Protein AF-A0A9D2SPK1-F1 (afdb_monomer)

Sequence (125 aa):
MNRKKIGLTLVILPLICLFVSGQANSALGIFLDTHNTHGTHGSLPGFAFPGASFSFLLAALFLAFSLGCLYFYLYKNMSAVFLRIHLILTAAACLCSLVLSVLCLIWLNGQSADSAALGVVRQLL

Nearest PDB structures (foldseek):
  7sqc-assembly1_C1  TM=5.835E-01  e=1.746E+00  Chlamydomonas reinhardtii
  8to0-assembly1_C  TM=4.763E-01  e=9.378E+00  Mus musculus

Foldseek 3Di:
DPVVVLLVCLQVLLVVLLVLLVVLCVLLCVPPPPDPVVPDQPDDDPCLNVLSVVLNVLSVVSNVVSVVVSVCVVVPVDDPVVSVVSSVVNVVSSVSSNVSSVVSVVVSVVSVVVVVVVVVVVVVD

Radius of gyration: 19.27 Å; Cα contacts (8 Å, |Δi|>4): 90; chains: 1; bounding box: 42×34×61 Å

Solvent-accessible surface area (backbone atoms only — not comparable to full-atom values): 6745 Å² total; per-residue (Å²): 132,60,69,69,56,55,53,49,49,40,44,52,50,23,49,53,29,30,52,52,13,45,50,34,28,55,76,69,34,65,83,79,40,92,82,60,64,92,76,78,56,80,84,69,59,86,58,47,67,59,40,22,52,48,21,26,52,51,17,48,53,46,29,55,50,32,51,51,50,44,51,41,46,75,77,50,80,55,59,72,65,58,56,51,54,51,46,54,53,46,50,52,50,28,52,55,19,42,53,41,18,50,55,42,45,53,52,52,53,53,52,53,53,55,52,51,53,53,52,53,57,63,74,76,110

Secondary structure (DSSP, 8-state):
--HHHHHHHHHHHHHHHHHHHHHHHHHTTTTT-TTTTTSSSTT--TTHHHHHHHHHHHHHHHHHHHHHHHHHHHHS---HHHHHHHHHHHHHHHHHHHHHHHHHHHHHHHHHHHHHHHHHHHH--

pLDDT: mean 71.65, std 13.52, range [42.91, 88.19]

Mean predicted aligned error: 10.7 Å

Organism: NCBI:txid2838551

Structure (mmCIF, N/CA/C/O backbone):
data_AF-A0A9D2SPK1-F1
#
_entry.id   AF-A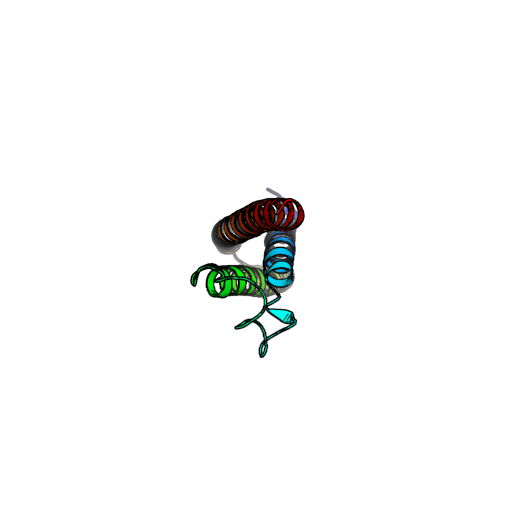0A9D2SPK1-F1
#
loop_
_atom_site.group_PDB
_atom_site.id
_atom_site.type_symbol
_atom_site.label_atom_id
_atom_site.label_alt_id
_atom_site.label_comp_id
_atom_site.label_asym_id
_atom_site.label_entity_id
_atom_site.label_seq_id
_atom_site.pdbx_PDB_ins_code
_atom_site.Cartn_x
_atom_site.Cartn_y
_atom_site.Cartn_z
_atom_site.occupancy
_atom_site.B_iso_or_equiv
_atom_site.auth_seq_id
_atom_site.auth_comp_id
_atom_site.auth_asym_id
_atom_site.auth_atom_id
_atom_site.pdbx_PDB_model_num
ATOM 1 N N . MET A 1 1 ? -13.068 15.415 12.132 1.00 55.22 1 MET A N 1
ATOM 2 C CA . MET A 1 1 ? -13.210 14.264 11.208 1.00 55.22 1 MET A CA 1
ATOM 3 C C . MET A 1 1 ? -14.173 13.250 11.821 1.00 55.22 1 MET A C 1
ATOM 5 O O . MET A 1 1 ? -13.952 12.852 12.958 1.00 55.22 1 MET A O 1
ATOM 9 N N . ASN A 1 2 ? -15.259 12.880 11.129 1.00 70.44 2 ASN A N 1
ATOM 10 C CA . ASN A 1 2 ? -16.214 11.880 11.635 1.00 70.44 2 ASN A CA 1
ATOM 11 C C . ASN A 1 2 ? -15.529 10.516 11.769 1.00 70.44 2 ASN A C 1
ATOM 13 O O . ASN A 1 2 ? -14.833 10.102 10.847 1.00 70.44 2 ASN A O 1
ATOM 17 N N . ARG A 1 3 ? -15.745 9.799 12.878 1.00 64.88 3 ARG A N 1
ATOM 18 C CA . ARG A 1 3 ? -15.031 8.538 13.166 1.00 64.88 3 ARG A CA 1
ATOM 19 C C . ARG A 1 3 ? -15.207 7.472 12.069 1.00 64.88 3 ARG A C 1
ATOM 21 O O . ARG A 1 3 ? -14.245 6.800 11.721 1.00 64.88 3 ARG A O 1
ATOM 28 N N . LYS A 1 4 ? -16.387 7.414 11.435 1.00 70.44 4 LYS A N 1
ATOM 29 C CA . LYS A 1 4 ? -16.650 6.574 10.248 1.00 70.44 4 LYS A CA 1
ATOM 30 C C . LYS A 1 4 ? -15.733 6.901 9.063 1.00 70.44 4 LYS A C 1
ATOM 32 O O . LYS A 1 4 ? -15.266 5.994 8.390 1.00 70.44 4 LYS A O 1
ATOM 37 N N . LYS A 1 5 ? -15.436 8.188 8.833 1.00 75.44 5 LYS A N 1
ATOM 38 C CA . LYS A 1 5 ? -14.509 8.620 7.775 1.00 75.44 5 LYS A CA 1
ATOM 39 C C . LYS A 1 5 ? -13.084 8.153 8.073 1.00 75.44 5 LYS A C 1
ATOM 41 O O . LYS A 1 5 ? -12.424 7.671 7.172 1.00 75.44 5 LYS A O 1
ATOM 46 N N . ILE A 1 6 ? -12.649 8.224 9.336 1.00 73.38 6 ILE A N 1
ATOM 47 C CA . ILE A 1 6 ? -11.317 7.750 9.755 1.00 73.38 6 ILE A CA 1
ATOM 48 C C . ILE A 1 6 ? -11.174 6.244 9.505 1.00 73.38 6 ILE A C 1
ATOM 50 O O . ILE A 1 6 ? -10.187 5.816 8.918 1.00 73.38 6 ILE A O 1
ATOM 54 N N . GLY A 1 7 ? -12.179 5.454 9.901 1.00 73.06 7 GLY A N 1
ATOM 55 C CA . GLY A 1 7 ? -12.195 4.009 9.655 1.00 73.06 7 GLY A CA 1
ATOM 56 C C . GLY A 1 7 ? -12.173 3.653 8.167 1.00 73.06 7 GLY A C 1
ATOM 57 O O . GLY A 1 7 ? -11.443 2.756 7.764 1.00 73.06 7 GLY A O 1
ATOM 58 N N . LEU A 1 8 ? -12.912 4.394 7.336 1.00 80.69 8 LEU A N 1
ATOM 59 C CA . LEU A 1 8 ? -12.899 4.198 5.886 1.00 80.69 8 LEU A CA 1
ATOM 60 C C . LEU A 1 8 ? -11.522 4.529 5.280 1.00 80.69 8 LEU A C 1
ATOM 62 O O . LEU A 1 8 ? -10.992 3.755 4.485 1.00 80.69 8 LEU A O 1
ATOM 66 N N . THR A 1 9 ? -10.913 5.649 5.682 1.00 80.69 9 THR A N 1
ATOM 67 C CA . THR A 1 9 ? -9.578 6.057 5.214 1.00 80.69 9 THR A CA 1
ATOM 68 C C . THR A 1 9 ? -8.502 5.039 5.590 1.00 80.69 9 THR A C 1
ATOM 70 O O . THR A 1 9 ? -7.623 4.771 4.775 1.00 80.69 9 THR A O 1
ATOM 73 N N . LEU A 1 10 ? -8.602 4.428 6.775 1.00 81.12 10 LEU A N 1
ATOM 74 C CA . LEU A 1 10 ? -7.697 3.365 7.224 1.00 81.12 10 LEU A CA 1
ATOM 75 C C . LEU A 1 10 ? -7.703 2.132 6.315 1.00 81.12 10 LEU A C 1
ATOM 77 O O . LEU A 1 10 ? -6.716 1.413 6.286 1.00 81.12 10 LEU A O 1
ATOM 81 N N . VAL A 1 11 ? -8.784 1.881 5.575 1.00 81.81 11 VAL A N 1
ATOM 82 C CA . VAL A 1 11 ? -8.885 0.731 4.664 1.00 81.81 11 VAL A CA 1
ATOM 83 C C . VAL A 1 11 ? -8.542 1.131 3.231 1.00 81.81 11 VAL A C 1
ATOM 85 O O . VAL A 1 11 ? -7.760 0.452 2.571 1.00 81.81 11 VAL A O 1
ATOM 88 N N . ILE A 1 12 ? -9.079 2.259 2.759 1.00 87.12 12 ILE A N 1
ATOM 89 C CA . ILE A 1 12 ? -8.878 2.721 1.378 1.00 87.12 12 ILE A CA 1
ATOM 90 C C . ILE A 1 12 ? -7.405 3.041 1.104 1.00 87.12 12 ILE A C 1
ATOM 92 O O . ILE A 1 12 ? -6.888 2.691 0.046 1.00 87.12 12 ILE A O 1
ATOM 96 N N . LEU A 1 13 ? -6.716 3.693 2.043 1.00 85.44 13 LEU A N 1
ATOM 97 C CA . LEU A 1 13 ? -5.336 4.127 1.832 1.00 85.44 13 LEU A CA 1
ATOM 98 C C . LEU A 1 13 ? -4.360 2.950 1.615 1.00 85.44 13 LEU A C 1
ATOM 100 O O . LEU A 1 13 ? -3.666 2.949 0.595 1.00 85.44 13 LEU A O 1
ATOM 104 N N . PRO A 1 14 ? -4.322 1.921 2.485 1.00 84.88 14 PRO A N 1
ATOM 105 C CA . PRO A 1 14 ? -3.481 0.757 2.237 1.00 84.88 14 PRO A CA 1
ATOM 106 C C . PRO A 1 14 ? -3.951 -0.081 1.042 1.00 84.88 14 PRO A C 1
ATOM 108 O O . PRO A 1 14 ? -3.101 -0.669 0.386 1.00 84.88 14 PRO A O 1
ATOM 111 N N . LEU A 1 15 ? -5.244 -0.086 0.682 1.00 86.62 15 LEU A N 1
ATOM 112 C CA . LEU A 1 15 ? -5.721 -0.706 -0.568 1.00 86.62 15 LEU A CA 1
ATOM 113 C C . LEU A 1 15 ? -5.096 -0.066 -1.813 1.00 86.62 15 LEU A C 1
ATOM 115 O O . LEU A 1 15 ? -4.631 -0.779 -2.700 1.00 86.62 15 LEU A O 1
ATOM 119 N N . ILE A 1 16 ? -5.059 1.268 -1.873 1.00 87.94 16 ILE A N 1
ATOM 120 C CA . ILE A 1 16 ? -4.429 1.995 -2.985 1.00 87.94 16 ILE A CA 1
ATOM 121 C C . ILE A 1 16 ? -2.935 1.664 -3.049 1.00 87.94 16 ILE A C 1
ATOM 123 O O . ILE A 1 16 ? -2.411 1.384 -4.125 1.00 87.94 16 ILE A O 1
ATOM 127 N N . CYS A 1 17 ? -2.252 1.644 -1.903 1.00 86.19 17 CYS A N 1
ATOM 128 C CA . CYS A 1 17 ? -0.825 1.318 -1.861 1.00 86.19 17 CYS A CA 1
ATOM 129 C C . CYS A 1 17 ? -0.564 -0.125 -2.290 1.00 86.19 17 CYS A C 1
ATOM 131 O O . CYS A 1 17 ? 0.328 -0.368 -3.092 1.00 86.19 17 CYS A O 1
ATOM 133 N N . LEU A 1 18 ? -1.395 -1.066 -1.839 1.00 87.44 18 LEU A N 1
ATOM 134 C CA . LEU A 1 18 ? -1.310 -2.467 -2.234 1.00 87.44 18 LEU A CA 1
ATOM 135 C C . LEU A 1 18 ? -1.504 -2.643 -3.743 1.00 87.44 18 LEU A C 1
ATOM 137 O O . LEU A 1 18 ? -0.793 -3.432 -4.359 1.00 87.44 18 LEU A O 1
ATOM 141 N N . PHE A 1 19 ? -2.428 -1.889 -4.346 1.00 86.19 19 PHE A N 1
ATOM 142 C CA . PHE A 1 19 ? -2.628 -1.896 -5.793 1.00 86.19 19 PHE A CA 1
ATOM 143 C C . PHE A 1 19 ? -1.375 -1.416 -6.537 1.00 86.19 19 PHE A C 1
ATOM 145 O O . PHE A 1 19 ? -0.902 -2.102 -7.441 1.00 86.19 19 PHE A O 1
ATOM 152 N N . VAL A 1 20 ? -0.792 -0.283 -6.132 1.00 83.06 20 VAL A N 1
ATOM 153 C CA . VAL A 1 20 ? 0.409 0.275 -6.782 1.00 83.06 20 VAL A CA 1
ATOM 154 C C . VAL A 1 20 ? 1.634 -0.625 -6.583 1.00 83.06 20 VAL A C 1
ATOM 156 O O . VAL A 1 20 ? 2.348 -0.908 -7.544 1.00 83.06 20 VAL A O 1
ATOM 159 N N . SER A 1 21 ? 1.864 -1.134 -5.373 1.00 82.19 21 SER A N 1
ATOM 160 C CA . SER A 1 21 ? 2.956 -2.080 -5.108 1.00 82.19 21 SER A CA 1
ATOM 161 C C . SER A 1 21 ? 2.751 -3.420 -5.809 1.00 82.19 21 SER A C 1
ATOM 163 O O . SER A 1 21 ? 3.714 -4.034 -6.258 1.00 82.19 21 SER A O 1
ATOM 165 N N . GLY A 1 22 ? 1.502 -3.870 -5.950 1.00 78.69 22 GLY A N 1
ATOM 166 C CA . GLY A 1 22 ? 1.159 -5.064 -6.719 1.00 78.69 22 GLY A CA 1
ATOM 167 C C . GLY A 1 22 ? 1.499 -4.906 -8.200 1.00 78.69 22 GLY A C 1
ATOM 168 O O . GLY A 1 22 ? 2.082 -5.814 -8.788 1.00 78.69 22 GLY A O 1
ATOM 169 N N . GLN A 1 23 ? 1.218 -3.735 -8.780 1.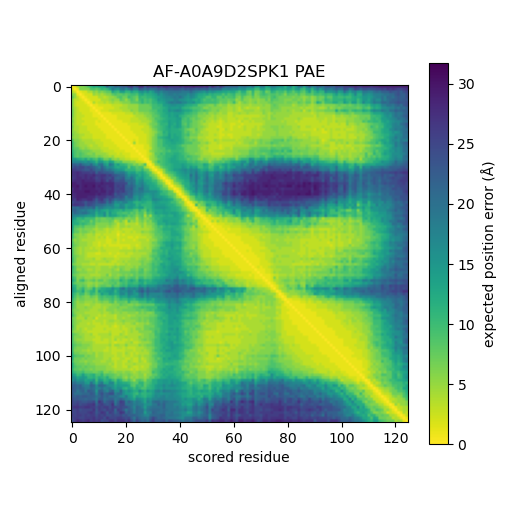00 79.75 23 GLN A N 1
ATOM 170 C CA . GLN A 1 23 ? 1.633 -3.397 -10.146 1.00 79.75 23 GLN A CA 1
ATOM 171 C C . GLN A 1 23 ? 3.160 -3.416 -10.290 1.00 79.75 23 GLN A C 1
ATOM 173 O O . GLN A 1 23 ? 3.670 -4.052 -11.210 1.00 79.75 23 GLN A O 1
ATOM 178 N N . ALA A 1 24 ? 3.897 -2.800 -9.358 1.00 75.62 24 ALA A N 1
ATOM 179 C CA . ALA A 1 24 ? 5.362 -2.826 -9.369 1.00 75.62 24 ALA A CA 1
ATOM 180 C C . ALA A 1 24 ? 5.920 -4.261 -9.280 1.00 75.62 24 ALA A C 1
ATOM 182 O O . ALA A 1 24 ? 6.779 -4.641 -10.074 1.00 75.62 24 ALA A O 1
ATOM 183 N N . ASN A 1 25 ? 5.384 -5.091 -8.381 1.00 75.50 25 ASN A N 1
ATOM 184 C CA . ASN A 1 25 ? 5.788 -6.495 -8.251 1.00 75.50 25 ASN A CA 1
ATOM 185 C C . ASN A 1 25 ? 5.460 -7.334 -9.489 1.00 75.50 25 ASN A C 1
ATOM 187 O O . ASN A 1 25 ? 6.256 -8.186 -9.882 1.00 75.50 25 ASN A O 1
ATOM 191 N N . SER A 1 26 ? 4.289 -7.116 -10.092 1.00 73.31 26 SER A N 1
ATOM 192 C CA . SER A 1 26 ? 3.889 -7.807 -11.317 1.00 73.31 26 SER A CA 1
ATOM 193 C C . SER A 1 26 ? 4.784 -7.415 -12.489 1.00 73.31 26 SER A C 1
ATOM 195 O O . SER A 1 26 ? 5.175 -8.283 -13.263 1.00 73.31 26 SER A O 1
ATOM 197 N N . ALA A 1 27 ? 5.133 -6.132 -12.610 1.00 70.50 27 ALA A N 1
ATOM 198 C CA . ALA A 1 27 ? 5.993 -5.628 -13.677 1.00 70.50 27 ALA A CA 1
ATOM 199 C C . ALA A 1 27 ? 7.428 -6.176 -13.584 1.00 70.50 27 ALA A C 1
ATOM 201 O O . ALA A 1 27 ? 8.082 -6.384 -14.599 1.00 70.50 27 ALA A O 1
ATOM 202 N N . LEU A 1 28 ? 7.892 -6.464 -12.368 1.00 68.56 28 LEU A N 1
ATOM 203 C CA . LEU A 1 28 ? 9.177 -7.115 -12.104 1.00 68.56 28 LEU A CA 1
ATOM 204 C C . LEU A 1 28 ? 9.133 -8.647 -12.238 1.00 68.56 28 LEU A C 1
ATOM 206 O O . LEU A 1 28 ? 10.155 -9.299 -12.037 1.00 68.56 28 LEU A O 1
ATOM 210 N N . GLY A 1 29 ? 7.967 -9.243 -12.512 1.00 62.94 29 GLY A N 1
ATOM 211 C CA . GLY A 1 29 ? 7.816 -10.698 -12.615 1.00 62.94 29 GLY A CA 1
ATOM 212 C C . GLY A 1 29 ? 7.972 -11.456 -11.289 1.00 62.94 29 GLY A C 1
ATOM 213 O O . GLY A 1 29 ? 8.040 -12.683 -11.300 1.00 62.94 29 GLY A O 1
ATOM 214 N N . ILE A 1 30 ? 7.972 -10.762 -10.141 1.00 65.19 30 ILE A N 1
ATOM 215 C CA . ILE A 1 30 ? 8.235 -11.353 -8.810 1.00 65.19 30 ILE A CA 1
ATOM 216 C C . ILE A 1 30 ? 7.218 -12.453 -8.469 1.00 65.19 30 ILE A C 1
ATOM 218 O O . ILE A 1 30 ? 7.548 -13.420 -7.790 1.00 65.19 30 ILE A O 1
ATOM 222 N N . PHE A 1 31 ? 5.980 -12.327 -8.957 1.00 54.22 31 PHE A N 1
ATOM 223 C CA . PHE A 1 31 ? 4.922 -13.314 -8.727 1.00 54.22 31 PHE A CA 1
ATOM 224 C C . PHE A 1 31 ? 4.915 -14.484 -9.717 1.00 54.22 31 PHE A C 1
ATOM 226 O O . PHE A 1 31 ? 4.317 -15.512 -9.405 1.00 54.22 31 PHE A O 1
ATOM 233 N N . LEU A 1 32 ? 5.522 -14.335 -10.898 1.00 49.53 32 LEU A N 1
ATOM 234 C CA . LEU A 1 32 ? 5.421 -15.327 -11.973 1.00 49.53 32 LEU A CA 1
ATOM 235 C C . LEU A 1 32 ? 6.673 -16.193 -12.117 1.00 49.53 32 LEU A C 1
ATOM 237 O O . LEU A 1 32 ? 6.597 -17.232 -12.767 1.00 49.53 32 LEU A O 1
ATOM 241 N N . ASP A 1 33 ? 7.807 -15.786 -11.540 1.00 46.62 33 ASP A N 1
ATOM 242 C CA . ASP A 1 33 ? 9.074 -16.405 -11.904 1.00 46.62 33 ASP A CA 1
ATOM 243 C C . ASP A 1 33 ? 10.091 -16.435 -10.755 1.00 46.62 33 ASP A C 1
ATOM 245 O O . ASP A 1 33 ? 11.125 -15.764 -10.761 1.00 46.62 33 ASP A O 1
ATOM 249 N N . THR A 1 34 ? 9.798 -17.259 -9.747 1.00 44.81 34 THR A N 1
ATOM 250 C CA . THR A 1 34 ? 10.741 -17.627 -8.680 1.00 44.81 34 THR A CA 1
ATOM 251 C C . THR A 1 34 ? 11.890 -18.524 -9.161 1.00 44.81 34 THR A C 1
ATOM 253 O O . THR A 1 34 ? 12.734 -18.883 -8.342 1.00 44.81 34 THR A O 1
ATOM 256 N N . HIS A 1 35 ? 11.974 -18.875 -10.456 1.00 44.50 35 HIS A N 1
ATOM 257 C CA . HIS A 1 35 ? 13.014 -19.783 -10.954 1.00 44.50 35 HIS A CA 1
ATOM 258 C C . HIS A 1 35 ? 13.774 -19.369 -12.234 1.00 44.50 35 HIS A C 1
ATOM 260 O O . HIS A 1 35 ? 14.895 -19.853 -12.380 1.00 44.50 35 HIS A O 1
ATOM 266 N N . ASN A 1 36 ? 13.284 -18.473 -13.110 1.00 42.91 36 ASN A N 1
ATOM 267 C CA . ASN A 1 36 ? 13.985 -18.128 -14.371 1.00 42.91 36 ASN A CA 1
ATOM 268 C C . ASN A 1 36 ? 14.466 -16.671 -14.534 1.00 42.91 36 ASN A C 1
ATOM 270 O O . ASN A 1 36 ? 15.167 -16.367 -15.502 1.00 42.91 36 ASN A O 1
ATOM 274 N N . THR A 1 37 ? 14.210 -15.757 -13.596 1.00 45.75 37 THR A N 1
ATOM 275 C CA . THR A 1 37 ? 14.575 -14.329 -13.766 1.00 45.75 37 THR A CA 1
ATOM 276 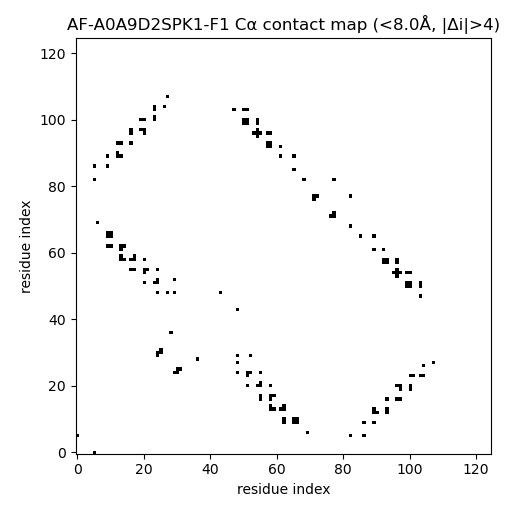C C . THR A 1 37 ? 16.067 -14.002 -13.635 1.00 45.75 37 THR A C 1
ATOM 278 O O . THR A 1 37 ? 16.459 -12.853 -13.829 1.00 45.75 37 THR A O 1
ATOM 281 N N . HIS A 1 38 ? 16.935 -14.993 -13.417 1.00 44.62 38 HIS A N 1
ATOM 282 C CA . HIS A 1 38 ? 18.384 -14.792 -13.513 1.00 44.62 38 HIS A CA 1
ATOM 283 C C . HIS A 1 38 ? 18.888 -14.607 -14.964 1.00 44.62 38 HIS A C 1
ATOM 285 O O . HIS A 1 38 ? 20.062 -14.280 -15.141 1.00 44.62 38 HIS A O 1
ATOM 291 N N . GLY A 1 39 ? 18.040 -14.811 -15.989 1.00 43.19 39 GLY A N 1
ATOM 292 C CA . GLY A 1 39 ? 18.479 -14.866 -17.393 1.00 43.19 39 GLY A CA 1
ATOM 293 C C . GLY A 1 39 ? 17.825 -13.916 -18.409 1.00 43.19 39 GLY A C 1
ATOM 294 O O . GLY A 1 39 ? 18.414 -13.715 -19.467 1.00 43.19 39 GLY A O 1
ATOM 295 N N . THR A 1 40 ? 16.648 -13.332 -18.154 1.00 45.06 40 THR A N 1
ATOM 296 C CA . THR A 1 40 ? 15.830 -12.726 -19.239 1.00 45.06 40 THR A CA 1
ATOM 297 C C . THR A 1 40 ? 15.600 -11.219 -19.162 1.00 45.06 40 THR A C 1
ATOM 299 O O . THR A 1 40 ? 15.286 -10.607 -20.180 1.00 45.06 40 THR A O 1
ATOM 302 N N . HIS A 1 41 ? 15.823 -10.587 -18.012 1.00 48.38 41 HIS A N 1
ATOM 303 C CA . HIS A 1 41 ? 15.820 -9.131 -17.891 1.00 48.38 41 HIS A CA 1
ATOM 304 C C . HIS A 1 41 ? 17.212 -8.715 -17.438 1.00 48.38 41 HIS A C 1
ATOM 306 O O . HIS A 1 41 ? 17.652 -9.117 -16.363 1.00 48.38 41 HIS A O 1
ATOM 312 N N . GLY A 1 42 ? 17.943 -7.990 -18.294 1.00 48.09 42 GLY A N 1
ATOM 313 C CA . GLY A 1 42 ? 19.300 -7.532 -17.992 1.00 48.09 42 GLY A CA 1
ATOM 314 C C . GLY A 1 42 ? 19.370 -6.968 -16.574 1.00 48.09 42 GLY A C 1
ATOM 315 O O . GLY A 1 42 ? 18.467 -6.249 -16.172 1.00 48.09 42 GLY A O 1
ATOM 316 N N . SER A 1 43 ? 20.382 -7.379 -15.809 1.00 51.91 43 SER A N 1
ATOM 317 C CA . SER A 1 43 ? 20.700 -6.960 -14.434 1.00 51.91 43 SER A CA 1
ATOM 318 C C . SER A 1 43 ? 19.711 -5.966 -13.796 1.00 51.91 43 SER A C 1
ATOM 320 O O . SER A 1 43 ? 19.970 -4.759 -13.767 1.00 51.91 43 SER A O 1
ATOM 322 N N . LEU A 1 44 ? 18.574 -6.451 -13.282 1.00 54.09 44 LEU A N 1
ATOM 323 C CA . LEU A 1 44 ? 17.752 -5.637 -12.389 1.00 54.09 44 LEU A CA 1
ATOM 324 C C . LEU A 1 44 ? 18.644 -5.230 -11.206 1.00 54.09 44 LEU A C 1
ATOM 326 O O . LEU A 1 44 ? 19.348 -6.086 -10.657 1.00 54.09 44 LEU A O 1
ATOM 330 N N . PRO A 1 45 ? 18.675 -3.949 -10.808 1.00 53.03 45 PRO A N 1
ATOM 331 C CA . PRO A 1 45 ? 19.525 -3.542 -9.706 1.00 53.03 45 PRO A CA 1
ATOM 332 C C . PRO A 1 45 ? 19.088 -4.288 -8.441 1.00 53.03 45 PRO A C 1
ATOM 334 O O . PRO A 1 45 ? 17.893 -4.407 -8.167 1.00 53.03 45 PRO A O 1
ATOM 337 N N . GLY A 1 46 ? 20.051 -4.785 -7.657 1.00 57.56 46 GLY A N 1
ATOM 338 C CA . GLY A 1 46 ? 19.795 -5.698 -6.531 1.00 57.56 46 GLY A CA 1
ATOM 339 C C . GLY A 1 46 ? 18.830 -5.176 -5.455 1.00 57.56 46 GLY A C 1
ATOM 340 O O . GLY A 1 46 ? 18.383 -5.949 -4.616 1.00 57.56 46 GLY A O 1
ATOM 341 N N . PHE A 1 47 ? 18.468 -3.887 -5.483 1.00 58.53 47 PHE A N 1
ATOM 342 C CA . PHE A 1 47 ? 17.477 -3.280 -4.593 1.00 58.53 47 PHE A CA 1
ATOM 343 C C . PHE A 1 47 ? 16.030 -3.319 -5.124 1.00 58.53 47 PHE A C 1
ATOM 345 O O . PHE A 1 47 ? 15.104 -3.186 -4.326 1.00 58.53 47 PHE A O 1
ATOM 352 N N . ALA A 1 48 ? 15.802 -3.495 -6.431 1.00 60.22 48 ALA A N 1
ATOM 353 C CA . ALA A 1 48 ? 14.464 -3.415 -7.031 1.00 60.22 48 ALA A CA 1
ATOM 354 C C . ALA A 1 48 ? 13.565 -4.582 -6.591 1.00 60.22 48 ALA A C 1
ATOM 356 O O . ALA A 1 48 ? 12.435 -4.372 -6.154 1.00 60.22 48 ALA A O 1
ATOM 357 N N . PHE A 1 49 ? 14.103 -5.802 -6.613 1.00 64.06 49 PHE A N 1
ATOM 358 C CA . PHE A 1 49 ? 13.400 -7.019 -6.194 1.00 64.06 49 PHE A CA 1
ATOM 359 C C . PHE A 1 49 ? 13.012 -7.023 -4.699 1.00 64.06 49 PHE A C 1
ATOM 361 O O . PHE A 1 49 ? 11.828 -7.204 -4.384 1.00 64.06 49 PHE A O 1
ATOM 368 N N . PRO A 1 50 ? 13.947 -6.784 -3.751 1.00 68.06 50 PRO A N 1
ATOM 369 C CA . PRO A 1 50 ? 13.602 -6.725 -2.333 1.00 68.06 50 PRO A CA 1
ATOM 370 C C . PRO A 1 50 ? 12.780 -5.479 -1.989 1.00 68.06 50 PRO A C 1
ATOM 372 O O . PRO A 1 50 ? 11.885 -5.564 -1.150 1.00 68.06 50 PRO A O 1
ATOM 375 N N . GLY A 1 51 ? 13.024 -4.341 -2.648 1.00 68.88 51 GLY A N 1
ATOM 376 C CA . GLY A 1 51 ? 12.290 -3.096 -2.416 1.00 68.88 51 GLY A CA 1
ATOM 377 C C . GLY A 1 51 ? 10.814 -3.192 -2.798 1.00 68.88 51 GLY A C 1
ATOM 378 O O . GLY A 1 51 ? 9.947 -2.810 -2.008 1.00 68.88 51 GLY A O 1
ATOM 379 N N . ALA A 1 52 ? 10.512 -3.759 -3.967 1.00 70.25 52 ALA A N 1
ATOM 380 C CA . ALA A 1 52 ? 9.138 -3.948 -4.419 1.00 70.25 52 ALA A CA 1
ATOM 381 C C . ALA A 1 52 ? 8.401 -4.985 -3.546 1.00 70.25 52 ALA A C 1
ATOM 383 O O . ALA A 1 52 ? 7.323 -4.694 -3.014 1.00 70.25 52 ALA A O 1
ATOM 384 N N . SER A 1 53 ? 9.040 -6.125 -3.252 1.00 76.56 53 SER A N 1
ATOM 385 C CA . SER A 1 53 ? 8.496 -7.148 -2.343 1.00 76.56 53 SER A CA 1
ATOM 386 C C . SER A 1 53 ? 8.191 -6.585 -0.951 1.00 76.56 53 SER A C 1
ATOM 388 O O . SER A 1 53 ? 7.103 -6.804 -0.415 1.00 76.56 53 SER A O 1
ATOM 390 N N . PHE A 1 54 ? 9.119 -5.804 -0.388 1.00 79.62 54 PHE A N 1
ATOM 391 C CA . PHE A 1 54 ? 8.948 -5.138 0.902 1.00 79.62 54 PHE A CA 1
ATOM 392 C C . PHE A 1 54 ? 7.802 -4.123 0.869 1.00 79.62 54 PHE A C 1
ATOM 394 O O . PHE A 1 54 ? 6.971 -4.117 1.776 1.00 79.62 54 PHE A O 1
ATOM 401 N N . SER A 1 55 ? 7.711 -3.302 -0.182 1.00 81.94 55 SER A N 1
ATOM 402 C CA . 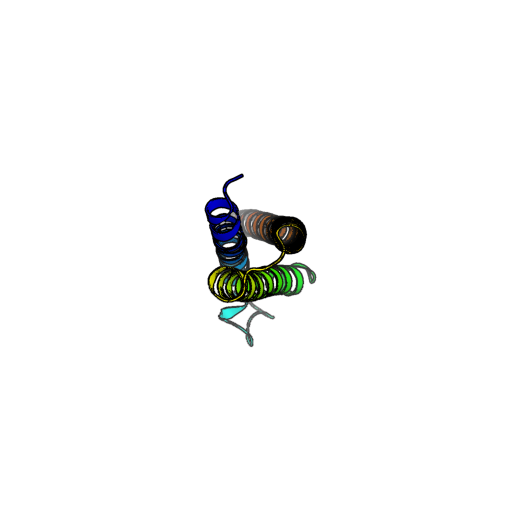SER A 1 55 ? 6.645 -2.302 -0.322 1.00 81.94 55 SER A CA 1
ATOM 403 C C . SER A 1 55 ? 5.247 -2.933 -0.340 1.00 81.94 55 SER A C 1
ATOM 405 O O . SER A 1 55 ? 4.330 -2.416 0.307 1.00 81.94 55 SER A O 1
ATOM 407 N N . PHE A 1 56 ? 5.107 -4.087 -0.997 1.00 81.50 56 PHE A N 1
ATOM 408 C CA . PHE A 1 56 ? 3.864 -4.848 -1.066 1.00 81.50 56 PHE A CA 1
ATOM 409 C C . PHE A 1 56 ? 3.516 -5.514 0.267 1.00 81.50 56 PHE A C 1
ATOM 411 O O . PHE A 1 56 ? 2.392 -5.371 0.749 1.00 81.50 56 PHE A O 1
ATOM 418 N N . LEU A 1 57 ? 4.482 -6.192 0.897 1.00 85.50 57 LEU A N 1
ATOM 419 C CA . LEU A 1 57 ? 4.310 -6.800 2.222 1.00 85.50 57 LEU A CA 1
ATOM 420 C C . LEU A 1 57 ? 3.923 -5.757 3.273 1.00 85.50 57 LEU A C 1
ATOM 422 O O . LEU A 1 57 ? 3.024 -5.999 4.079 1.00 85.50 57 LEU A O 1
ATOM 426 N N . LEU A 1 58 ? 4.554 -4.583 3.234 1.00 84.94 58 LEU A N 1
ATOM 427 C CA . LEU A 1 58 ? 4.250 -3.481 4.137 1.00 84.94 58 LEU A CA 1
ATOM 428 C C . LEU A 1 58 ? 2.809 -2.983 3.940 1.00 84.94 58 LEU A C 1
ATOM 430 O O . LEU A 1 58 ? 2.070 -2.862 4.916 1.00 84.94 58 LEU A O 1
ATOM 434 N N . ALA A 1 59 ? 2.372 -2.763 2.696 1.00 84.69 59 ALA A N 1
ATOM 435 C CA . ALA A 1 59 ? 0.993 -2.364 2.406 1.00 84.69 59 ALA A CA 1
ATOM 436 C C . ALA A 1 59 ? -0.029 -3.437 2.837 1.00 84.69 59 ALA A C 1
ATOM 438 O O . ALA A 1 59 ? -1.060 -3.106 3.429 1.00 84.69 59 ALA A O 1
ATOM 439 N N . ALA A 1 60 ? 0.276 -4.719 2.609 1.00 85.69 60 ALA A N 1
ATOM 440 C CA . ALA A 1 60 ? -0.586 -5.844 2.978 1.00 85.69 60 ALA A CA 1
ATOM 441 C C . ALA A 1 60 ? -0.750 -5.970 4.496 1.00 85.69 60 ALA A C 1
ATOM 443 O O . ALA A 1 60 ? -1.866 -6.125 5.001 1.00 85.69 60 ALA A O 1
ATOM 444 N N . LEU A 1 61 ? 0.352 -5.845 5.235 1.00 88.06 61 LEU A N 1
ATOM 445 C CA . LEU A 1 61 ? 0.355 -5.926 6.690 1.00 88.06 61 LEU A CA 1
ATOM 446 C C . LEU A 1 61 ? -0.451 -4.779 7.314 1.00 88.06 61 LEU A C 1
ATOM 448 O O . LEU A 1 61 ? -1.267 -5.004 8.211 1.00 88.06 61 LEU A O 1
ATOM 452 N N . PHE A 1 62 ? -0.295 -3.560 6.795 1.00 86.38 62 PHE A N 1
ATOM 453 C CA . PHE A 1 62 ? -1.068 -2.406 7.257 1.00 86.38 62 PHE A CA 1
ATOM 454 C C . PHE A 1 62 ? -2.548 -2.475 6.872 1.00 86.38 62 PHE A C 1
ATOM 456 O O . PHE A 1 62 ? -3.387 -2.000 7.643 1.00 86.38 62 PHE A O 1
ATOM 463 N N . LEU A 1 63 ? -2.900 -3.100 5.745 1.00 86.56 63 LEU A N 1
ATOM 464 C CA . LEU A 1 63 ? -4.295 -3.379 5.398 1.00 86.56 63 LEU A CA 1
ATOM 465 C C . LEU A 1 63 ? -4.928 -4.358 6.398 1.00 86.56 63 LEU A C 1
ATOM 467 O O . LEU A 1 63 ? -5.991 -4.069 6.950 1.00 86.56 63 LEU A O 1
ATOM 471 N N . ALA A 1 64 ? -4.254 -5.477 6.678 1.00 86.25 64 ALA A N 1
ATOM 472 C CA . ALA A 1 64 ? -4.726 -6.485 7.629 1.00 86.25 64 ALA A CA 1
ATOM 473 C C . ALA A 1 64 ? -4.901 -5.896 9.038 1.00 86.25 64 ALA A C 1
ATOM 475 O O . ALA A 1 64 ? -5.942 -6.074 9.676 1.00 86.25 64 ALA A O 1
ATOM 476 N N . PHE A 1 65 ? -3.919 -5.118 9.498 1.00 84.50 65 PHE A N 1
ATOM 477 C CA . PHE A 1 65 ? -3.989 -4.464 10.801 1.00 84.50 65 PHE A CA 1
ATOM 478 C C . PHE A 1 65 ? -5.093 -3.395 10.855 1.00 84.50 65 PHE A C 1
ATOM 480 O O . PHE A 1 65 ? -5.791 -3.270 11.863 1.00 84.50 65 PHE A O 1
ATOM 487 N N . SER A 1 66 ? -5.311 -2.653 9.765 1.00 84.94 66 SER A N 1
ATOM 488 C CA . SER A 1 66 ? -6.386 -1.656 9.676 1.00 84.94 66 SER A CA 1
ATOM 489 C C . SER A 1 66 ? -7.779 -2.285 9.684 1.00 84.94 66 SER A C 1
ATOM 491 O O . SER A 1 66 ? -8.673 -1.755 10.345 1.00 84.94 66 SER A O 1
ATOM 493 N N . LEU A 1 67 ? -7.961 -3.437 9.032 1.00 84.31 67 LEU A N 1
ATOM 494 C CA . LEU A 1 67 ? -9.196 -4.226 9.104 1.00 84.31 67 LEU A CA 1
ATOM 495 C C . LEU A 1 67 ? -9.451 -4.743 10.526 1.00 84.31 67 LEU A C 1
ATOM 497 O O . LEU A 1 67 ? -10.565 -4.610 11.035 1.00 84.31 67 LEU A O 1
ATOM 501 N N . GLY A 1 68 ? -8.414 -5.249 11.201 1.00 82.94 68 GLY A N 1
ATOM 502 C CA . GLY A 1 68 ? -8.501 -5.643 12.609 1.00 82.94 68 GLY A CA 1
ATOM 503 C C . GLY A 1 68 ? -8.889 -4.470 13.516 1.00 82.94 68 GLY A C 1
ATOM 504 O O . GLY A 1 68 ? -9.809 -4.580 14.327 1.00 82.94 68 GLY A O 1
ATOM 505 N N . CYS A 1 69 ? -8.262 -3.307 13.331 1.00 77.12 69 CYS A N 1
ATOM 506 C CA . CYS A 1 69 ? -8.612 -2.091 14.066 1.00 77.12 69 CYS A CA 1
ATOM 507 C C . CYS A 1 69 ? -10.047 -1.632 13.788 1.00 77.12 69 CYS A C 1
ATOM 509 O O . CYS A 1 69 ? -10.723 -1.191 14.715 1.00 77.12 69 CYS A O 1
ATOM 511 N N . LEU A 1 70 ? -10.530 -1.751 12.547 1.00 78.31 70 LEU A N 1
ATOM 512 C CA . LEU A 1 70 ? -11.911 -1.429 12.189 1.00 78.31 70 LEU A CA 1
ATOM 513 C C . LEU A 1 70 ? -12.904 -2.381 12.871 1.00 78.31 70 LEU A C 1
ATOM 515 O O . LEU A 1 70 ? -13.921 -1.927 13.396 1.00 78.31 70 LEU A O 1
ATOM 519 N N . TYR A 1 71 ? -12.584 -3.676 12.923 1.00 78.00 71 TYR A N 1
ATOM 520 C CA . TYR A 1 71 ? -13.369 -4.676 13.644 1.00 78.00 71 TYR A CA 1
ATOM 521 C C . TYR A 1 71 ? -13.452 -4.343 15.141 1.00 78.00 71 TYR A C 1
ATOM 523 O O . TYR A 1 71 ? -14.547 -4.197 15.687 1.00 78.00 71 TYR A O 1
ATOM 531 N N . PHE A 1 72 ? -12.315 -4.114 15.805 1.00 76.12 72 PHE A N 1
ATOM 532 C CA . PHE A 1 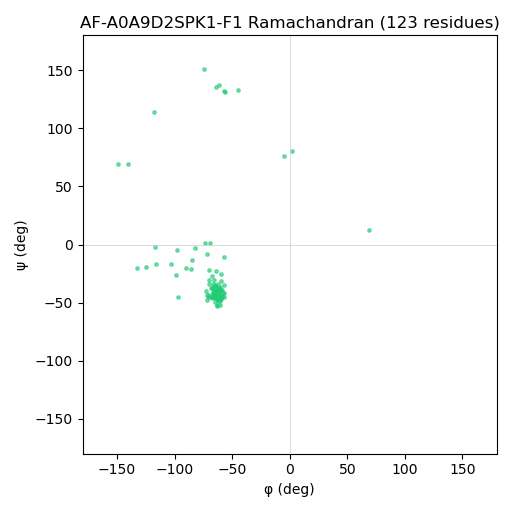72 ? -12.312 -3.706 17.215 1.00 76.12 72 PHE A CA 1
ATOM 533 C C . PHE A 1 72 ? -12.996 -2.356 17.437 1.00 76.12 72 PHE A C 1
ATOM 535 O O . PHE A 1 72 ? -13.655 -2.165 18.452 1.00 76.12 72 PHE A O 1
ATOM 542 N N . TYR A 1 73 ? -12.894 -1.429 16.490 1.00 71.25 73 TYR A N 1
ATOM 543 C CA . TYR A 1 73 ? -13.578 -0.145 16.561 1.00 71.25 73 TYR A CA 1
ATOM 544 C C . TYR A 1 73 ? -15.109 -0.289 16.520 1.00 71.25 73 TYR A C 1
ATOM 546 O O . TYR A 1 73 ? -15.797 0.412 17.262 1.00 71.25 73 TYR A O 1
ATOM 554 N N . LEU A 1 74 ? -15.639 -1.201 15.696 1.00 70.69 74 LEU A N 1
ATOM 555 C CA . LEU A 1 74 ? -17.078 -1.477 15.598 1.00 70.69 74 LEU A CA 1
ATOM 556 C C . LEU A 1 74 ? -17.619 -2.238 16.815 1.00 70.69 74 LEU A C 1
ATOM 558 O O . LEU A 1 74 ? -18.709 -1.922 17.285 1.00 70.69 74 LEU A O 1
ATOM 562 N N . TYR A 1 75 ? -16.867 -3.214 17.330 1.00 68.31 75 TYR A N 1
ATOM 563 C CA . TYR A 1 75 ? -17.359 -4.134 18.363 1.00 68.31 75 TYR A CA 1
ATOM 564 C C . TYR A 1 75 ? -16.933 -3.779 19.789 1.00 68.31 75 TYR A C 1
ATOM 566 O O . TYR A 1 75 ? -17.609 -4.140 20.750 1.00 68.31 75 TYR A O 1
ATOM 574 N N . LYS A 1 76 ? -15.806 -3.088 19.960 1.00 68.81 76 LYS A N 1
ATOM 575 C CA . LYS A 1 76 ? -15.169 -2.882 21.263 1.00 68.81 76 LYS A CA 1
ATOM 576 C C . LYS A 1 76 ? -14.628 -1.458 21.356 1.00 68.81 76 LYS A C 1
ATOM 578 O O . LYS A 1 76 ? -13.424 -1.260 21.320 1.00 68.81 76 LYS A O 1
ATOM 583 N N . ASN A 1 77 ? -15.546 -0.486 21.423 1.00 68.56 77 ASN A N 1
ATOM 584 C CA . ASN A 1 77 ? -15.352 0.964 21.625 1.00 68.56 77 ASN A CA 1
ATOM 585 C C . ASN A 1 77 ? -13.887 1.399 21.898 1.00 68.56 77 ASN A C 1
ATOM 587 O O . ASN A 1 77 ? -13.492 1.677 23.030 1.00 68.56 77 ASN A O 1
ATOM 591 N N . MET A 1 78 ? -13.064 1.431 20.845 1.00 69.06 78 MET A N 1
ATOM 592 C CA . MET A 1 78 ? -11.633 1.727 20.951 1.00 69.06 78 MET A CA 1
ATOM 593 C C . MET A 1 78 ? -11.392 3.217 21.212 1.00 69.06 78 MET A C 1
ATOM 595 O O . MET A 1 78 ? -12.148 4.087 20.765 1.00 69.06 78 MET A O 1
ATOM 599 N N . SER A 1 79 ? -10.285 3.519 21.893 1.00 77.88 79 SER A N 1
ATOM 600 C CA . SER A 1 79 ? -9.827 4.888 22.140 1.00 77.88 79 SER A CA 1
ATOM 601 C C . SER A 1 79 ? -9.650 5.669 20.832 1.00 77.88 79 SER A C 1
ATOM 603 O O . SER A 1 79 ? -8.976 5.228 19.899 1.00 77.88 79 SER A O 1
ATOM 605 N N . ALA A 1 80 ? -10.1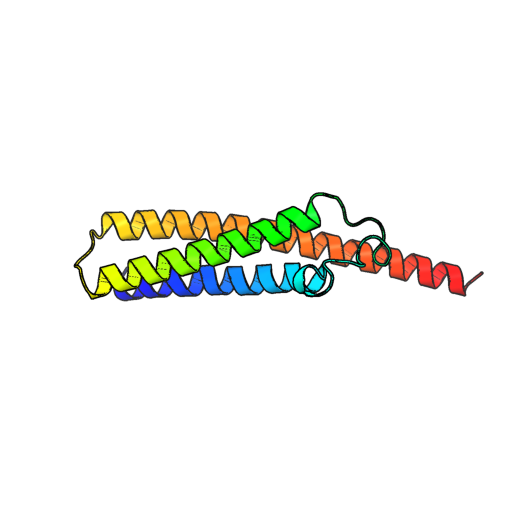99 6.886 20.779 1.00 73.31 80 ALA A N 1
ATOM 606 C CA . ALA A 1 80 ? -10.026 7.779 19.634 1.00 73.31 80 ALA A CA 1
ATOM 607 C C . ALA A 1 80 ? -8.559 8.207 19.424 1.00 73.31 80 ALA A C 1
ATOM 609 O O . ALA A 1 80 ? -8.192 8.579 18.310 1.00 73.31 80 ALA A O 1
ATOM 610 N N . VAL A 1 81 ? -7.728 8.157 20.472 1.00 79.62 81 VAL A N 1
ATOM 611 C CA . VAL A 1 81 ? -6.289 8.459 20.399 1.00 79.62 81 VAL A CA 1
ATOM 612 C C . VAL A 1 81 ? -5.559 7.349 19.647 1.00 79.62 81 VAL A C 1
ATOM 614 O O . VAL A 1 81 ? -4.797 7.636 18.727 1.00 79.62 81 VAL A O 1
ATOM 617 N N . PHE A 1 82 ? -5.868 6.090 19.964 1.00 80.44 82 PHE A N 1
ATOM 618 C CA . PHE A 1 82 ? -5.294 4.930 19.282 1.00 80.44 82 PHE A CA 1
ATOM 619 C C . PHE A 1 82 ? -5.594 4.955 17.777 1.00 80.44 82 PHE A C 1
ATOM 621 O O . PHE A 1 82 ? -4.690 4.798 16.962 1.00 80.44 82 PHE A O 1
ATOM 628 N N . LEU A 1 83 ? -6.841 5.263 17.398 1.00 77.25 83 LEU A N 1
ATOM 629 C CA . LEU A 1 83 ? -7.247 5.349 15.991 1.00 77.25 8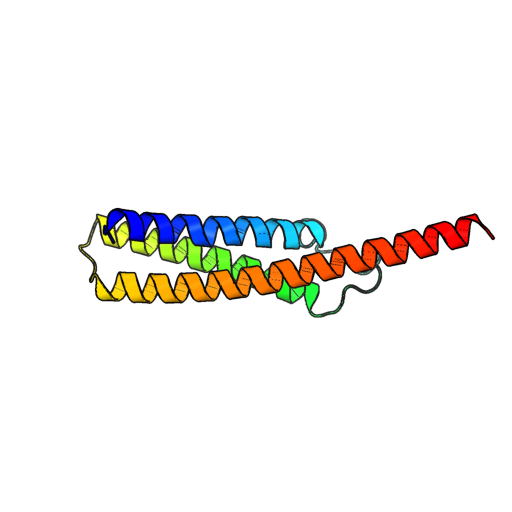3 LEU A CA 1
ATOM 630 C C . LEU A 1 83 ? -6.456 6.417 15.211 1.00 77.25 83 LEU A C 1
ATOM 632 O O . LEU A 1 83 ? -6.134 6.220 14.042 1.00 77.25 83 LEU A O 1
ATOM 636 N N . ARG A 1 84 ? -6.137 7.551 15.850 1.00 80.56 84 ARG A N 1
ATOM 637 C CA . ARG A 1 84 ? -5.335 8.620 15.231 1.00 80.56 84 ARG A CA 1
ATOM 638 C C . ARG A 1 84 ? -3.880 8.203 15.053 1.00 80.56 84 ARG A C 1
ATOM 640 O O . ARG A 1 84 ? -3.327 8.443 13.988 1.00 80.56 84 ARG A O 1
ATOM 647 N N . ILE A 1 85 ? -3.281 7.572 16.063 1.00 84.81 85 ILE A N 1
ATOM 648 C CA . ILE A 1 85 ? -1.902 7.067 15.979 1.00 84.81 85 ILE A CA 1
ATOM 649 C C . ILE A 1 85 ? -1.801 6.021 14.867 1.00 84.81 85 ILE A C 1
ATOM 651 O O . ILE A 1 85 ? -0.922 6.118 14.014 1.00 84.81 85 ILE A O 1
ATOM 655 N N . HIS A 1 86 ? -2.748 5.080 14.822 1.00 84.75 86 HIS A N 1
ATOM 656 C CA . HIS A 1 86 ? -2.788 4.055 13.783 1.00 84.75 86 HIS A CA 1
ATOM 657 C C . HIS A 1 86 ? -2.939 4.656 12.379 1.00 84.75 86 HIS A C 1
ATOM 659 O O . HIS A 1 86 ? -2.262 4.234 11.444 1.00 84.75 86 HIS A O 1
ATOM 665 N N . LEU A 1 87 ? -3.762 5.699 12.229 1.00 82.56 87 LEU A N 1
ATOM 666 C CA . LEU A 1 87 ? -3.894 6.436 10.969 1.00 82.56 87 LEU A CA 1
ATOM 667 C C . LEU A 1 87 ? -2.566 7.067 10.529 1.00 82.56 87 LEU A C 1
ATOM 669 O O . LEU A 1 87 ? -2.204 6.942 9.363 1.00 82.56 87 LEU A O 1
ATOM 673 N N . ILE A 1 88 ? -1.839 7.716 11.444 1.00 86.69 88 ILE A N 1
ATOM 674 C CA . ILE A 1 88 ? -0.537 8.335 11.142 1.00 86.69 88 ILE A CA 1
ATOM 675 C C . ILE A 1 88 ? 0.465 7.263 10.704 1.00 86.69 88 ILE A C 1
ATOM 677 O O . ILE A 1 88 ? 1.136 7.431 9.687 1.00 86.69 88 ILE A O 1
ATOM 681 N N . LEU A 1 89 ? 0.525 6.144 11.430 1.00 87.25 89 LEU A N 1
ATOM 682 C CA . LEU A 1 89 ? 1.432 5.041 11.119 1.00 87.25 89 LEU A CA 1
ATOM 683 C C . LEU A 1 89 ? 1.103 4.408 9.758 1.00 87.25 89 LEU A C 1
ATOM 685 O O . LEU A 1 89 ? 1.996 4.181 8.945 1.00 87.25 89 LEU A O 1
ATOM 689 N N . THR A 1 90 ? -0.187 4.196 9.485 1.00 85.19 90 THR A N 1
ATOM 690 C CA . THR A 1 90 ? -0.673 3.673 8.201 1.00 85.19 90 THR A CA 1
ATOM 691 C C . THR A 1 90 ? -0.326 4.620 7.061 1.00 85.19 90 THR A C 1
ATOM 693 O O . THR A 1 90 ? 0.159 4.169 6.029 1.00 85.19 90 THR A O 1
ATOM 696 N N . ALA A 1 91 ? -0.513 5.928 7.248 1.00 84.44 91 ALA A N 1
ATOM 697 C CA . ALA A 1 91 ? -0.165 6.925 6.243 1.00 84.44 91 ALA A CA 1
ATOM 698 C C . ALA A 1 91 ? 1.344 6.955 5.956 1.00 84.44 91 ALA A C 1
ATOM 700 O O . ALA A 1 91 ? 1.735 6.982 4.791 1.00 84.44 91 ALA A O 1
ATOM 701 N N . ALA A 1 92 ? 2.185 6.886 6.992 1.00 88.19 92 ALA A N 1
ATOM 702 C CA . ALA A 1 92 ? 3.637 6.824 6.836 1.00 88.19 92 ALA A CA 1
ATOM 703 C C . ALA A 1 92 ? 4.078 5.556 6.086 1.00 88.19 92 ALA A C 1
ATOM 705 O O . ALA A 1 92 ? 4.852 5.638 5.134 1.00 88.19 92 ALA A O 1
ATOM 706 N N . ALA A 1 93 ? 3.538 4.391 6.455 1.00 83.69 93 ALA A N 1
ATOM 707 C CA . ALA A 1 93 ? 3.837 3.128 5.782 1.00 83.69 93 ALA A CA 1
ATOM 708 C C . ALA A 1 93 ? 3.378 3.125 4.315 1.00 83.69 93 ALA A C 1
ATOM 710 O O . ALA A 1 93 ? 4.112 2.678 3.434 1.00 83.69 93 ALA A O 1
ATOM 711 N N . CYS A 1 94 ? 2.193 3.678 4.050 1.00 85.19 94 CYS A N 1
ATOM 712 C CA . CYS A 1 94 ? 1.649 3.865 2.709 1.00 85.19 94 CYS A CA 1
ATOM 713 C C . CYS A 1 94 ? 2.537 4.777 1.854 1.00 85.19 94 CYS A C 1
ATOM 715 O O . CYS A 1 94 ? 2.851 4.427 0.721 1.00 85.19 94 CYS A O 1
ATOM 717 N N . LEU A 1 95 ? 2.999 5.905 2.403 1.00 87.19 95 LEU A N 1
ATOM 718 C CA . LEU A 1 95 ? 3.931 6.807 1.720 1.00 87.19 95 LEU A CA 1
ATOM 719 C C . LEU A 1 95 ? 5.256 6.111 1.392 1.00 87.19 95 LEU A C 1
ATOM 721 O O . LEU A 1 95 ? 5.703 6.181 0.251 1.00 87.19 95 LEU A O 1
ATOM 725 N N . CYS A 1 96 ? 5.855 5.395 2.348 1.00 84.38 96 CYS A N 1
ATOM 726 C CA . CYS A 1 96 ? 7.082 4.631 2.104 1.00 84.38 96 CYS A CA 1
ATOM 727 C C . CYS A 1 96 ? 6.888 3.571 1.010 1.00 84.38 96 CYS A C 1
ATOM 729 O O . CYS A 1 96 ? 7.716 3.447 0.109 1.00 84.38 96 CYS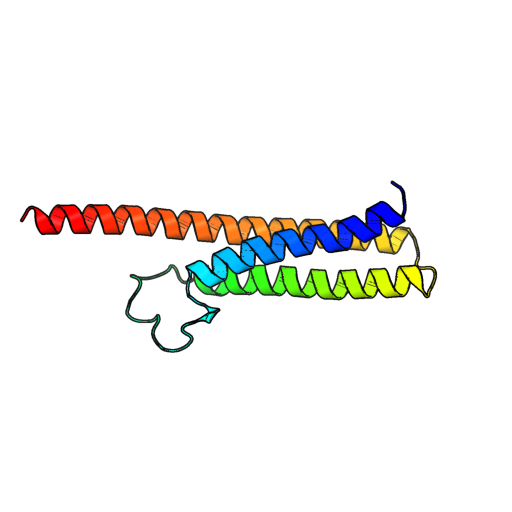 A O 1
ATOM 731 N N . SER A 1 97 ? 5.780 2.831 1.073 1.00 82.69 97 SER A N 1
ATOM 732 C CA . SER A 1 97 ? 5.422 1.810 0.087 1.00 82.69 97 SER A CA 1
ATOM 733 C C . SER A 1 97 ? 5.244 2.411 -1.316 1.00 82.69 97 SER A C 1
ATOM 735 O O . SER A 1 97 ? 5.826 1.909 -2.281 1.00 82.69 97 SER A O 1
ATOM 737 N N . LEU A 1 98 ? 4.540 3.542 -1.425 1.00 82.19 98 LEU A N 1
ATOM 738 C CA . LEU A 1 98 ? 4.368 4.291 -2.672 1.00 82.19 98 LEU A CA 1
ATOM 739 C C . LEU A 1 98 ? 5.699 4.774 -3.245 1.00 82.19 98 LEU A C 1
ATOM 741 O O . LEU A 1 98 ? 5.956 4.554 -4.424 1.00 82.19 98 LEU A O 1
ATOM 745 N N . VAL A 1 99 ? 6.553 5.396 -2.428 1.00 83.94 99 VAL A N 1
ATOM 746 C CA . VAL A 1 99 ? 7.857 5.908 -2.879 1.00 83.94 99 VAL A CA 1
ATOM 747 C C . VAL A 1 99 ? 8.715 4.778 -3.440 1.00 83.94 99 VAL A C 1
ATOM 749 O O . VAL A 1 99 ? 9.238 4.907 -4.544 1.00 83.94 99 VAL A O 1
ATOM 752 N N . LEU A 1 100 ? 8.810 3.647 -2.735 1.00 80.88 100 LEU A N 1
ATOM 753 C CA . LEU A 1 100 ? 9.562 2.482 -3.210 1.00 80.88 100 LEU A CA 1
ATOM 754 C C . LEU A 1 100 ? 8.978 1.906 -4.506 1.00 80.88 100 LEU A C 1
ATOM 756 O O . LEU A 1 100 ? 9.726 1.610 -5.437 1.00 80.88 100 LEU A O 1
ATOM 760 N N . SER A 1 101 ? 7.651 1.797 -4.589 1.00 79.88 101 SER A N 1
ATOM 761 C CA . SER A 1 101 ? 6.966 1.268 -5.775 1.00 79.88 101 SER A CA 1
ATOM 762 C C . SER A 1 101 ? 7.173 2.170 -6.995 1.00 79.88 101 SER A C 1
ATOM 764 O O . SER A 1 101 ? 7.490 1.685 -8.078 1.00 79.88 101 SER A O 1
ATOM 766 N N . VAL A 1 102 ? 7.051 3.490 -6.822 1.00 81.62 102 VAL A N 1
ATOM 767 C CA . VAL A 1 102 ? 7.250 4.482 -7.891 1.00 81.62 102 VAL A CA 1
ATOM 768 C C . VAL A 1 102 ? 8.706 4.517 -8.343 1.00 81.62 102 VAL A C 1
ATOM 770 O O . VAL A 1 102 ? 8.958 4.495 -9.545 1.00 81.62 102 VAL A O 1
ATOM 773 N N . LEU A 1 103 ? 9.667 4.517 -7.413 1.00 81.00 103 LEU A N 1
ATOM 774 C CA . LEU A 1 103 ? 11.089 4.435 -7.758 1.00 81.00 103 LEU A CA 1
ATOM 775 C C . LEU A 1 103 ? 11.381 3.181 -8.585 1.00 81.00 103 LEU A C 1
ATOM 777 O O . LEU A 1 103 ? 12.099 3.255 -9.579 1.00 81.00 103 LEU A O 1
ATOM 781 N N . CYS A 1 104 ? 10.788 2.048 -8.214 1.00 72.56 104 CYS A N 1
ATOM 782 C CA . CYS A 1 104 ? 10.970 0.807 -8.947 1.00 72.56 104 CYS A CA 1
ATOM 783 C C . CYS A 1 104 ? 10.372 0.858 -10.365 1.00 72.56 104 CYS A C 1
ATOM 785 O O . CYS A 1 104 ? 11.036 0.457 -11.319 1.00 72.56 104 CYS A O 1
ATOM 787 N N . LEU A 1 105 ? 9.173 1.427 -10.525 1.00 76.06 105 LEU A N 1
ATOM 788 C CA . LEU A 1 105 ? 8.539 1.618 -11.836 1.00 76.06 105 LEU A CA 1
ATOM 789 C C . LEU A 1 105 ? 9.320 2.587 -12.739 1.00 76.06 105 LEU A C 1
ATOM 791 O O . LEU A 1 105 ? 9.459 2.326 -13.933 1.00 76.06 105 LEU A O 1
ATOM 795 N N . ILE A 1 106 ? 9.851 3.684 -12.188 1.00 79.19 106 ILE A N 1
ATOM 796 C CA . ILE A 1 106 ? 10.692 4.635 -12.938 1.00 79.19 106 ILE A CA 1
ATOM 797 C C . ILE A 1 106 ? 11.937 3.927 -13.475 1.00 79.19 106 ILE A C 1
ATOM 799 O O . ILE A 1 106 ? 12.271 4.079 -14.650 1.00 79.19 106 ILE A O 1
ATOM 803 N N . TRP A 1 107 ? 12.594 3.125 -12.636 1.00 72.94 107 TRP A N 1
ATOM 804 C CA . TRP A 1 107 ? 13.760 2.340 -13.038 1.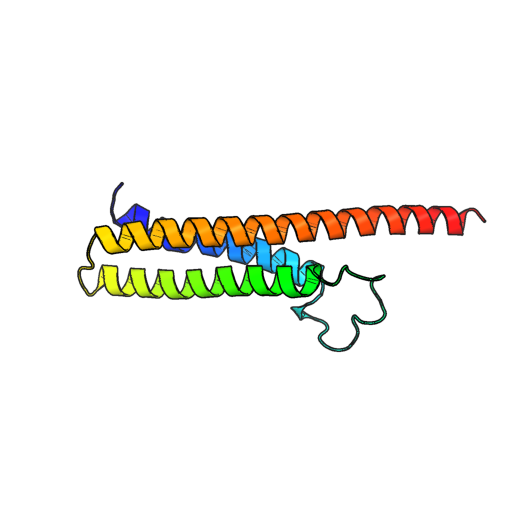00 72.94 107 TRP A CA 1
ATOM 805 C C . TRP A 1 107 ? 13.438 1.344 -14.153 1.00 72.94 107 TRP A C 1
ATOM 807 O O . TRP A 1 107 ? 14.165 1.282 -15.144 1.00 72.94 107 TRP A O 1
ATOM 817 N N . LEU A 1 108 ? 12.332 0.610 -14.021 1.00 68.75 108 LEU A N 1
ATOM 818 C CA . LEU A 1 108 ? 11.895 -0.354 -15.031 1.00 68.75 108 LEU A CA 1
ATOM 819 C C . LEU A 1 108 ? 11.631 0.325 -16.386 1.00 68.75 108 LEU A C 1
ATOM 821 O O . LEU A 1 108 ? 12.079 -0.154 -17.429 1.00 68.75 108 LEU A O 1
ATOM 825 N N . ASN A 1 109 ? 10.953 1.477 -16.370 1.00 72.81 109 ASN A N 1
ATOM 826 C CA . ASN A 1 109 ? 10.683 2.250 -17.582 1.00 72.81 109 ASN A CA 1
ATOM 827 C C . ASN A 1 109 ? 11.970 2.780 -18.228 1.00 72.81 109 ASN A C 1
ATOM 829 O O . ASN A 1 109 ? 12.105 2.687 -19.448 1.00 72.81 109 ASN A O 1
ATOM 833 N N . GLY A 1 110 ? 12.931 3.280 -17.443 1.00 66.88 110 GLY A N 1
ATOM 834 C CA . GLY A 1 110 ? 14.233 3.713 -17.968 1.00 66.88 110 GLY A CA 1
ATOM 835 C C . GLY A 1 110 ? 14.971 2.581 -18.687 1.00 66.88 110 GLY A C 1
ATOM 836 O O . GLY A 1 110 ? 15.419 2.740 -19.819 1.00 66.88 110 GLY A O 1
ATOM 837 N N . GLN A 1 111 ? 14.981 1.390 -18.088 1.00 64.62 111 GLN A N 1
ATOM 838 C CA . GLN A 1 111 ? 15.622 0.219 -18.680 1.00 64.62 111 GLN A CA 1
ATOM 839 C C . GLN A 1 111 ? 14.947 -0.249 -19.983 1.00 64.62 111 GLN A C 1
ATOM 841 O O . GLN A 1 111 ? 15.618 -0.690 -20.923 1.00 64.62 111 GLN A O 1
ATOM 846 N N . SER A 1 112 ? 13.618 -0.139 -20.069 1.00 59.78 112 SER A N 1
ATOM 847 C CA . SER A 1 112 ? 12.876 -0.450 -21.299 1.00 59.78 112 SER A CA 1
ATOM 848 C C . SER A 1 112 ? 13.224 0.500 -22.456 1.00 59.78 112 SER A C 1
ATOM 850 O O . SER A 1 112 ? 13.315 0.066 -23.603 1.00 59.78 112 SER A O 1
ATOM 852 N N . ALA A 1 113 ? 13.491 1.777 -22.162 1.00 61.09 113 ALA A N 1
ATOM 853 C CA . ALA A 1 113 ? 13.869 2.768 -23.166 1.00 61.09 113 ALA A CA 1
ATOM 854 C C . ALA A 1 113 ? 15.293 2.533 -23.696 1.00 61.09 113 ALA A C 1
ATOM 856 O O . ALA A 1 113 ? 15.510 2.548 -24.910 1.00 61.09 113 ALA A O 1
ATOM 857 N N . ASP A 1 114 ? 16.243 2.236 -22.806 1.00 59.84 114 ASP A N 1
ATOM 858 C CA . ASP A 1 114 ? 17.634 1.958 -23.187 1.00 59.84 114 ASP A CA 1
ATOM 859 C C . ASP A 1 114 ? 17.755 0.671 -24.019 1.00 59.84 114 ASP A C 1
ATOM 861 O O . ASP A 1 114 ? 18.474 0.620 -25.021 1.00 59.84 114 ASP A O 1
ATOM 865 N N . SER A 1 115 ? 17.008 -0.374 -23.648 1.00 58.50 115 SER A N 1
ATOM 866 C CA . SER A 1 115 ? 16.976 -1.635 -24.402 1.00 58.50 115 SER A CA 1
ATOM 867 C C . SER A 1 115 ? 16.307 -1.492 -25.774 1.00 58.50 115 SER A C 1
ATOM 869 O O . SER A 1 115 ? 16.801 -2.066 -26.748 1.00 58.50 115 SER A O 1
ATOM 871 N N . ALA A 1 116 ? 15.250 -0.682 -25.892 1.00 59.84 116 ALA A N 1
ATOM 872 C CA . ALA A 1 116 ? 14.641 -0.356 -27.182 1.00 59.84 116 ALA A CA 1
ATOM 873 C C . ALA A 1 116 ? 15.614 0.407 -28.100 1.00 59.84 116 ALA A C 1
ATOM 875 O O . ALA A 1 116 ? 15.737 0.070 -29.279 1.00 59.84 116 ALA A O 1
ATOM 876 N N . ALA A 1 117 ? 16.361 1.378 -27.564 1.00 57.28 117 ALA A N 1
ATOM 877 C CA . ALA A 1 117 ? 17.361 2.127 -28.326 1.00 57.28 117 ALA A CA 1
ATOM 878 C C . ALA A 1 117 ? 18.500 1.225 -28.845 1.00 57.28 117 ALA A C 1
ATOM 880 O O . ALA A 1 117 ? 18.876 1.310 -30.015 1.00 57.28 117 ALA A O 1
ATOM 881 N N . LEU A 1 118 ? 19.005 0.302 -28.018 1.00 57.72 118 LEU A N 1
ATOM 882 C CA . LEU A 1 118 ? 20.006 -0.695 -28.430 1.00 57.72 118 LEU A CA 1
ATOM 883 C C . LEU A 1 118 ? 19.477 -1.692 -29.474 1.00 57.72 118 LEU A C 1
ATOM 885 O O . LEU A 1 118 ? 20.223 -2.094 -30.369 1.00 57.72 118 LEU A O 1
ATOM 889 N N . GLY A 1 119 ? 18.202 -2.080 -29.385 1.00 55.62 119 GLY A N 1
ATOM 890 C CA . GLY A 1 119 ? 17.549 -2.933 -30.381 1.00 55.62 119 GLY A CA 1
ATOM 891 C C . GLY A 1 119 ? 17.464 -2.274 -31.760 1.00 55.62 119 GLY A C 1
ATOM 892 O O . GLY A 1 119 ? 17.742 -2.927 -32.765 1.00 55.62 119 GLY A O 1
ATOM 893 N N . VAL A 1 120 ? 17.167 -0.971 -31.805 1.00 55.72 120 VAL A N 1
ATOM 894 C CA . VAL A 1 120 ? 17.138 -0.182 -33.049 1.00 55.72 120 VAL A CA 1
ATOM 895 C C . VAL A 1 120 ? 18.535 -0.057 -33.663 1.00 55.72 120 VAL A C 1
ATOM 897 O O . VAL A 1 120 ? 18.691 -0.248 -34.867 1.00 55.72 120 VAL A O 1
ATOM 900 N N . VAL A 1 121 ? 19.572 0.185 -32.853 1.00 51.47 121 VAL A N 1
ATOM 901 C CA . VAL A 1 121 ? 20.962 0.261 -33.345 1.00 51.47 121 VAL A CA 1
ATOM 902 C C . VAL A 1 121 ? 21.432 -1.078 -33.927 1.00 51.47 121 VAL A C 1
ATOM 904 O O . VAL A 1 121 ? 22.112 -1.091 -34.949 1.00 51.47 121 VAL A O 1
ATOM 907 N N . ARG A 1 122 ? 21.033 -2.214 -33.338 1.00 48.41 122 ARG A N 1
ATOM 908 C CA . ARG A 1 122 ? 21.356 -3.552 -33.870 1.00 48.41 122 ARG A CA 1
ATOM 909 C C . ARG A 1 122 ? 20.632 -3.919 -35.165 1.00 48.41 122 ARG A C 1
ATOM 911 O O . ARG A 1 122 ? 21.099 -4.819 -35.843 1.00 48.41 122 ARG A O 1
ATOM 918 N N . GLN A 1 123 ? 19.504 -3.289 -35.487 1.00 48.06 123 GLN A N 1
ATOM 919 C CA . GLN A 1 123 ? 18.803 -3.518 -36.758 1.00 48.06 123 GLN A CA 1
ATOM 920 C C . GLN A 1 123 ? 19.350 -2.662 -37.910 1.00 48.06 123 GLN A C 1
ATOM 922 O O . GLN A 1 123 ? 19.006 -2.908 -39.063 1.00 48.06 123 GLN A O 1
ATOM 927 N N . LEU A 1 124 ? 20.172 -1.656 -37.601 1.00 48.97 124 LEU A N 1
ATOM 928 C CA . LEU A 1 124 ? 20.777 -0.738 -38.572 1.00 48.97 124 LEU A CA 1
ATOM 929 C C . LEU A 1 124 ? 22.224 -1.107 -38.957 1.00 48.97 124 LEU A C 1
ATOM 931 O O . LEU A 1 124 ? 22.791 -0.450 -39.829 1.00 48.97 124 LEU A O 1
ATOM 935 N N . LEU A 1 125 ? 22.807 -2.126 -38.317 1.00 45.41 125 LEU A N 1
ATOM 936 C CA . LEU A 1 125 ? 24.123 -2.716 -38.609 1.00 45.41 125 LEU A CA 1
ATOM 937 C C . LEU A 1 125 ? 23.949 -4.094 -39.250 1.00 45.41 125 LEU A C 1
ATOM 939 O O . LEU A 1 125 ? 24.729 -4.395 -40.179 1.00 45.41 125 LEU A O 1
#